Protein AF-A0A0N4VR38-F1 (afdb_monomer_lite)

InterPro domains:
  IPR004045 Glutathione S-transferase, N-terminal [PS50404] (32-88)
  IPR036249 Thioredoxin-like superfamily [SSF52833] (32-70)
  IPR050213 Glutathione S-transferase superfamily [PTHR11571] (32-76)

Secondary structure (DSSP, 8-state):
--------EEEEETTEEEEE-------PPPPPPEEEEEESSSTTHHHHHHHHHHHT--EEEEEE-TTTHHHHHHH--GGG-SS-----

Structure (mmCIF, N/CA/C/O backbone):
data_AF-A0A0N4VR38-F1
#
_entry.id   AF-A0A0N4VR38-F1
#
loop_
_atom_site.group_PDB
_atom_site.id
_atom_site.type_symbol
_atom_site.label_atom_id
_atom_site.label_alt_id
_atom_site.label_comp_id
_atom_site.label_asym_id
_atom_site.label_entity_id
_atom_site.label_seq_id
_atom_site.pdbx_PDB_ins_code
_atom_site.Cartn_x
_atom_site.Cartn_y
_atom_site.Cartn_z
_atom_site.occupancy
_atom_site.B_iso_or_equiv
_atom_site.auth_seq_id
_atom_site.auth_comp_id
_atom_site.auth_asym_id
_atom_site.auth_atom_id
_atom_site.pdbx_PDB_model_num
ATOM 1 N N . MET A 1 1 ? -20.726 -5.218 21.521 1.00 36.91 1 MET A N 1
ATOM 2 C CA . MET A 1 1 ? -22.185 -5.133 21.765 1.00 36.91 1 MET A CA 1
ATOM 3 C C . MET A 1 1 ? -22.636 -3.685 21.552 1.00 36.91 1 MET A C 1
ATOM 5 O O . MET A 1 1 ? -22.410 -2.846 22.409 1.00 36.91 1 MET A O 1
ATOM 9 N N . MET A 1 2 ? -23.151 -3.346 20.363 1.00 43.59 2 MET A N 1
ATOM 10 C CA . MET A 1 2 ? -23.494 -1.963 19.979 1.00 43.59 2 MET A CA 1
ATOM 11 C C . MET A 1 2 ? -24.943 -1.638 20.373 1.00 43.59 2 MET A C 1
ATOM 13 O O . MET A 1 2 ? -25.868 -2.300 19.901 1.00 43.59 2 MET A O 1
ATOM 17 N N . ARG A 1 3 ? -25.153 -0.606 21.202 1.00 46.19 3 ARG A N 1
ATOM 18 C CA . ARG A 1 3 ? -26.494 -0.094 21.538 1.00 46.19 3 ARG A CA 1
ATOM 19 C C . ARG A 1 3 ? -27.131 0.520 20.284 1.00 46.19 3 ARG A C 1
ATOM 21 O O . ARG A 1 3 ? -26.698 1.569 19.808 1.00 46.19 3 ARG A O 1
ATOM 28 N N . LYS A 1 4 ? -28.144 -0.147 19.72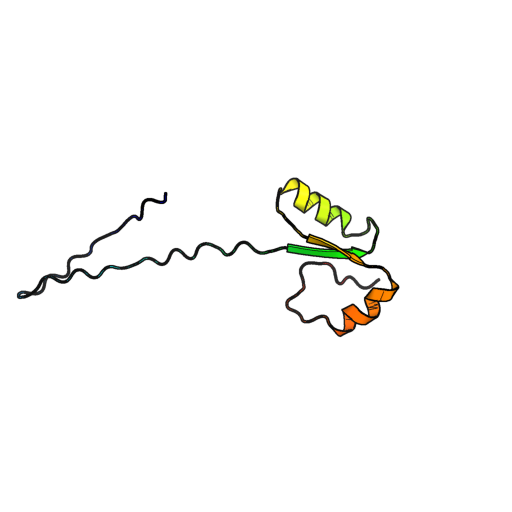2 1.00 50.25 4 LYS A N 1
ATOM 29 C CA . LYS A 1 4 ? -28.951 0.377 18.610 1.00 50.25 4 LYS A CA 1
ATOM 30 C C . LYS A 1 4 ? -29.864 1.474 19.167 1.00 50.25 4 LYS A C 1
ATOM 32 O O . LYS A 1 4 ? -30.749 1.186 19.961 1.00 50.25 4 LYS A O 1
ATOM 37 N N . ASN A 1 5 ? -29.611 2.727 18.792 1.00 47.91 5 ASN A N 1
ATOM 38 C CA . ASN A 1 5 ? -30.430 3.870 19.194 1.00 47.91 5 ASN A CA 1
ATOM 39 C C . ASN A 1 5 ? -31.668 3.929 18.277 1.00 47.91 5 ASN A C 1
ATOM 41 O O . ASN A 1 5 ? -31.561 4.351 17.125 1.00 47.91 5 ASN A O 1
ATOM 45 N N . ILE A 1 6 ? -32.791 3.385 18.754 1.00 58.22 6 ILE A N 1
ATOM 46 C CA . ILE A 1 6 ? -34.065 3.255 18.030 1.00 58.22 6 ILE A CA 1
ATOM 47 C C . ILE A 1 6 ? -34.924 4.480 18.362 1.00 58.22 6 ILE A C 1
ATOM 49 O O . ILE A 1 6 ? -35.207 4.725 19.531 1.00 58.22 6 ILE A O 1
ATOM 53 N N . GLN A 1 7 ? -35.350 5.238 17.349 1.00 59.78 7 GLN A N 1
ATOM 54 C CA . GLN A 1 7 ? -36.283 6.357 17.514 1.00 59.78 7 GLN A CA 1
ATOM 55 C C . GLN A 1 7 ? -37.657 5.967 16.954 1.00 59.78 7 GLN A C 1
ATOM 57 O O . GLN A 1 7 ? -37.756 5.508 15.818 1.00 59.78 7 GLN A O 1
ATOM 62 N N . PHE A 1 8 ? -38.710 6.133 17.761 1.00 53.28 8 PHE A N 1
ATOM 63 C CA . PHE A 1 8 ? -40.095 5.830 17.389 1.00 53.28 8 PHE A CA 1
ATOM 64 C C . PHE A 1 8 ? -40.826 7.117 17.000 1.00 53.28 8 PHE A C 1
ATOM 66 O O . PHE A 1 8 ? -40.885 8.055 17.792 1.00 53.28 8 PHE A O 1
ATOM 73 N N . ILE A 1 9 ? -41.417 7.149 15.804 1.00 56.94 9 ILE A N 1
ATOM 74 C CA . ILE A 1 9 ? -42.277 8.250 15.350 1.00 56.94 9 ILE A CA 1
ATOM 75 C C . ILE A 1 9 ? -43.717 7.727 15.308 1.00 56.94 9 ILE A C 1
ATOM 77 O O . ILE A 1 9 ? -44.002 6.716 14.668 1.00 56.94 9 ILE A O 1
ATOM 81 N N . SER A 1 10 ? -44.617 8.396 16.030 1.00 53.53 10 SER A N 1
ATOM 82 C CA . SER A 1 10 ? -46.039 8.047 16.121 1.00 53.53 10 SER A CA 1
ATOM 83 C C . SER A 1 10 ? -46.837 8.832 15.079 1.00 53.53 10 SER A C 1
ATOM 85 O O . SER A 1 10 ? -46.932 10.054 15.175 1.00 53.53 10 SER A O 1
ATOM 87 N N . LEU A 1 11 ? 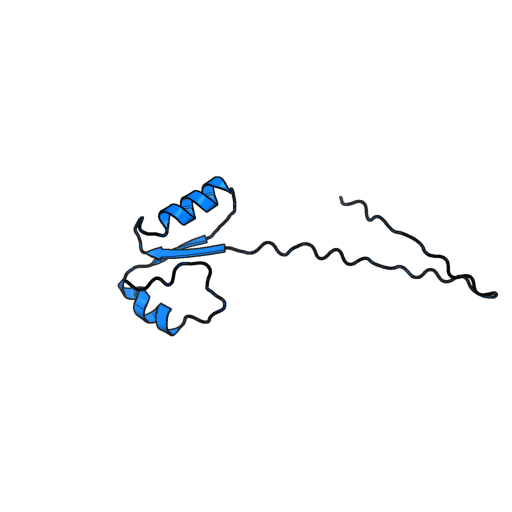-47.434 8.147 14.100 1.00 58.34 11 LEU A N 1
ATOM 88 C CA . LEU A 1 11 ? -48.385 8.743 13.156 1.00 58.34 11 LEU A CA 1
ATOM 89 C C . LEU A 1 11 ? -49.810 8.456 13.639 1.00 58.34 11 LEU A C 1
ATOM 91 O O . LEU A 1 11 ? -50.267 7.312 13.652 1.00 58.34 11 LEU A O 1
ATOM 95 N N . ASN A 1 12 ? -50.503 9.504 14.079 1.00 55.94 12 ASN A N 1
ATOM 96 C CA . ASN A 1 12 ? -51.839 9.399 14.654 1.00 55.94 12 ASN A CA 1
ATOM 97 C C . ASN A 1 12 ? -52.890 9.498 13.536 1.00 55.94 12 ASN A C 1
ATOM 99 O O . ASN A 1 12 ? -53.075 10.565 12.957 1.00 55.94 12 ASN A O 1
ATOM 103 N N . ASN A 1 13 ? -53.603 8.407 13.241 1.00 53.03 13 ASN A N 1
ATOM 104 C CA . ASN A 1 13 ? -54.819 8.466 12.429 1.00 53.03 13 ASN A CA 1
ATOM 105 C C . ASN A 1 13 ? -55.918 7.606 13.067 1.00 53.03 13 ASN A C 1
ATOM 107 O O . ASN A 1 13 ? -55.654 6.493 13.526 1.00 53.03 13 ASN A O 1
ATOM 111 N N . ARG A 1 14 ? -57.138 8.157 13.144 1.00 60.66 14 ARG A N 1
ATOM 112 C CA . ARG A 1 14 ? -58.168 7.934 14.189 1.00 60.66 14 ARG A CA 1
ATOM 113 C C . ARG A 1 14 ? -58.671 6.499 14.434 1.00 60.66 14 ARG A C 1
ATOM 115 O O . ARG A 1 14 ? -59.587 6.332 15.232 1.00 60.66 14 ARG A O 1
ATOM 122 N N . LYS A 1 15 ? -58.123 5.460 13.797 1.00 56.12 15 LYS A N 1
ATOM 123 C CA . LYS A 1 15 ? -58.572 4.072 14.005 1.00 56.12 15 LYS A CA 1
ATOM 124 C C . LYS A 1 15 ? -57.475 3.014 14.165 1.00 56.12 15 LYS A C 1
ATOM 126 O O . LYS A 1 15 ? -57.827 1.919 14.586 1.00 56.12 15 LYS A O 1
ATOM 131 N N . LYS A 1 16 ? -56.187 3.288 13.898 1.00 48.19 16 LYS A N 1
ATOM 132 C CA . LYS A 1 16 ? -55.088 2.309 14.091 1.00 48.19 16 LYS A CA 1
ATOM 133 C C . LYS A 1 16 ? -53.742 3.016 14.336 1.00 48.19 16 LYS A C 1
ATOM 135 O O . LYS A 1 16 ? -53.402 3.942 13.605 1.00 48.19 16 LYS A O 1
ATOM 140 N N . ARG A 1 17 ? -52.983 2.581 15.355 1.00 48.19 17 ARG A N 1
ATOM 141 C CA . ARG A 1 17 ? -51.600 3.026 15.626 1.00 48.19 17 ARG A CA 1
ATOM 142 C C . ARG A 1 17 ? -50.629 2.140 14.851 1.00 48.19 17 ARG A C 1
ATOM 144 O O . ARG A 1 17 ? -50.572 0.941 15.106 1.00 48.19 17 ARG A O 1
ATOM 151 N N . TYR A 1 18 ? -49.867 2.732 13.940 1.00 52.12 18 TYR A N 1
ATOM 152 C CA . TYR A 1 18 ? -48.798 2.045 13.219 1.00 52.12 18 TYR A CA 1
ATOM 153 C C . TYR A 1 18 ? -47.450 2.608 13.667 1.00 52.12 18 TYR A C 1
ATOM 155 O O . TYR A 1 18 ? -47.264 3.824 13.696 1.00 52.12 18 TYR A O 1
ATOM 163 N N . TYR A 1 19 ? -46.513 1.723 14.007 1.00 60.19 19 TYR A N 1
ATOM 164 C CA . TYR A 1 19 ? -45.122 2.085 14.263 1.00 60.19 19 TYR A CA 1
ATOM 165 C C . TYR A 1 19 ? -44.319 1.790 12.999 1.00 60.19 19 TYR A C 1
ATOM 167 O O . TYR A 1 19 ? -44.139 0.628 12.640 1.00 60.19 19 TYR A O 1
ATOM 175 N N . LEU A 1 20 ? -43.842 2.830 12.313 1.00 56.72 20 LEU A N 1
ATOM 176 C CA . LEU A 1 20 ? -42.874 2.649 11.237 1.00 56.72 20 LEU A CA 1
ATOM 177 C C . LEU A 1 20 ? -41.480 2.583 11.865 1.00 56.72 20 LEU A C 1
ATOM 179 O O . LEU A 1 20 ? -40.986 3.569 12.412 1.00 56.72 20 LEU A O 1
ATOM 183 N N . ILE A 1 21 ? -40.854 1.409 11.818 1.00 61.53 21 ILE A N 1
ATOM 184 C CA . ILE A 1 21 ? -39.474 1.238 12.272 1.00 61.53 21 ILE A CA 1
ATOM 185 C C . ILE A 1 21 ? -38.562 1.767 11.165 1.00 61.53 21 ILE A C 1
ATOM 187 O O . ILE A 1 21 ? -38.364 1.114 10.142 1.00 61.53 21 ILE A O 1
ATOM 191 N N . VAL A 1 22 ? -38.012 2.965 11.357 1.00 62.84 22 VAL A N 1
ATOM 192 C CA . VAL A 1 22 ? -37.028 3.541 10.435 1.00 62.84 22 VAL A CA 1
ATOM 193 C C . VAL A 1 22 ? -35.641 3.053 10.843 1.00 62.84 22 VAL A C 1
ATOM 195 O O . VAL A 1 22 ? -35.044 3.538 11.805 1.00 62.84 22 VAL A O 1
ATOM 198 N N . TYR A 1 23 ? -35.098 2.086 10.106 1.00 50.09 23 TYR A N 1
ATOM 199 C CA . TYR A 1 23 ? -33.691 1.725 10.238 1.00 50.09 23 TYR A CA 1
ATOM 200 C C . TYR A 1 23 ? -32.849 2.784 9.525 1.00 50.09 23 TYR A C 1
ATOM 202 O O . TYR A 1 23 ? -32.752 2.804 8.302 1.00 50.09 23 TYR A O 1
ATOM 210 N N . ARG A 1 24 ? -32.199 3.674 10.281 1.00 66.56 24 ARG A N 1
ATOM 211 C CA . ARG A 1 24 ? -31.105 4.481 9.729 1.00 66.56 24 ARG A CA 1
ATOM 212 C C . ARG A 1 24 ? -29.959 3.525 9.397 1.00 66.56 24 ARG A C 1
ATOM 214 O O . ARG A 1 24 ? -29.217 3.125 10.297 1.00 66.56 24 ARG A O 1
ATOM 221 N N . GLN A 1 25 ? -29.829 3.149 8.126 1.00 61.66 25 GLN A N 1
ATOM 222 C CA . GLN A 1 25 ? -28.721 2.337 7.626 1.00 61.66 25 GLN A CA 1
ATOM 223 C C . GLN A 1 25 ? -27.409 3.087 7.913 1.00 61.66 25 GLN A C 1
ATOM 225 O O . GLN A 1 25 ? -26.998 3.981 7.176 1.00 61.66 25 GLN A O 1
ATOM 230 N N . ARG A 1 26 ? -26.741 2.773 9.026 1.00 64.00 26 ARG A N 1
ATOM 231 C CA . ARG A 1 26 ? -25.340 3.152 9.202 1.00 64.00 26 ARG A CA 1
ATOM 232 C C . ARG A 1 26 ? -24.562 2.269 8.233 1.00 64.00 26 ARG A C 1
ATOM 234 O O . ARG A 1 26 ? -24.300 1.115 8.558 1.00 64.00 26 ARG A O 1
ATOM 241 N N . ARG A 1 27 ? -24.248 2.775 7.033 1.00 70.12 27 ARG A N 1
ATOM 242 C CA . ARG A 1 27 ? -23.185 2.174 6.221 1.00 70.12 27 ARG A CA 1
ATOM 243 C C . ARG A 1 27 ? -21.928 2.237 7.080 1.00 70.12 27 ARG A C 1
ATOM 245 O O . ARG A 1 27 ? -21.438 3.328 7.360 1.00 70.12 27 ARG A O 1
ATOM 252 N N . MET A 1 28 ? -21.475 1.088 7.571 1.00 64.81 28 MET A N 1
ATOM 253 C CA . MET A 1 28 ? -20.118 1.002 8.091 1.00 64.81 28 MET A CA 1
ATOM 254 C C . MET A 1 28 ? -19.202 1.256 6.892 1.00 64.81 28 MET A C 1
ATOM 256 O O . MET A 1 28 ? -19.457 0.669 5.835 1.00 64.81 28 MET A O 1
ATOM 260 N N . PRO A 1 29 ? -18.216 2.158 6.994 1.00 74.00 29 PRO A N 1
ATOM 261 C CA . PRO A 1 29 ? -17.251 2.313 5.922 1.00 74.00 29 PRO A CA 1
ATOM 262 C C . PRO A 1 29 ? -16.581 0.954 5.706 1.00 74.00 29 PRO A C 1
ATOM 264 O O . PRO A 1 29 ? -16.108 0.332 6.658 1.00 74.00 29 PRO A O 1
AT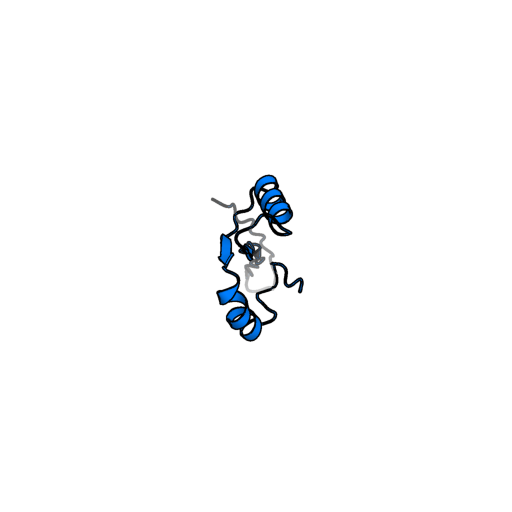OM 267 N N . VAL A 1 30 ? -16.610 0.467 4.466 1.00 78.56 30 VAL A N 1
ATOM 268 C CA . VAL A 1 30 ? -15.798 -0.684 4.072 1.00 78.56 30 VAL A CA 1
ATOM 269 C C . VAL A 1 30 ? -14.358 -0.217 4.211 1.00 78.56 30 VAL A C 1
ATOM 271 O O . VAL A 1 30 ? -13.997 0.805 3.627 1.00 78.56 30 VAL A O 1
ATOM 274 N N . LEU A 1 31 ? -13.566 -0.888 5.044 1.00 74.88 31 LEU A N 1
ATOM 275 C CA . LEU A 1 31 ? -12.154 -0.552 5.146 1.00 74.88 31 LEU A CA 1
ATOM 276 C C . LEU A 1 31 ? -11.493 -0.940 3.818 1.00 74.88 31 LEU A C 1
ATOM 278 O O . LEU A 1 31 ? -11.628 -2.097 3.412 1.00 74.88 31 LEU A O 1
ATOM 282 N N . PRO A 1 32 ? -10.845 0.004 3.115 1.00 78.94 32 PRO A N 1
ATOM 283 C CA . PRO A 1 32 ? -10.145 -0.313 1.883 1.00 78.94 32 PRO A CA 1
ATOM 284 C C . PRO A 1 32 ? -8.986 -1.262 2.194 1.00 78.94 32 PRO A C 1
ATOM 286 O O . PRO A 1 32 ? -8.260 -1.071 3.171 1.00 78.94 32 PRO A O 1
ATOM 289 N N . HIS A 1 33 ? -8.841 -2.293 1.366 1.00 82.31 33 HIS A N 1
ATOM 290 C CA . HIS A 1 33 ? -7.715 -3.217 1.418 1.00 82.31 33 HIS A CA 1
ATOM 291 C C . HIS A 1 33 ? -6.616 -2.700 0.493 1.00 82.31 33 HIS A C 1
ATOM 293 O O . HIS A 1 33 ? -6.858 -2.523 -0.701 1.00 82.31 33 HIS A O 1
ATOM 299 N N . TRP A 1 34 ? -5.430 -2.440 1.037 1.00 86.62 34 TRP A N 1
ATOM 300 C CA . TRP A 1 34 ? -4.323 -1.847 0.288 1.00 86.62 34 TRP A CA 1
ATOM 301 C C . TRP A 1 34 ? -3.334 -2.919 -0.164 1.00 86.62 34 TRP A C 1
ATOM 303 O O . TRP A 1 34 ? -2.938 -3.779 0.623 1.00 86.62 34 TRP A O 1
ATOM 313 N N . LYS A 1 35 ? -2.893 -2.833 -1.420 1.00 87.81 35 LYS A N 1
ATOM 314 C CA . LYS A 1 35 ? -1.842 -3.681 -1.991 1.00 87.81 35 LYS A CA 1
ATOM 315 C C . LYS A 1 35 ? -0.770 -2.786 -2.598 1.00 87.81 35 LYS A C 1
ATOM 317 O O . LYS A 1 35 ? -1.088 -1.920 -3.406 1.00 87.81 35 LYS A O 1
ATOM 322 N N . LEU A 1 36 ? 0.483 -2.986 -2.207 1.00 87.44 36 LEU A N 1
ATOM 323 C CA . LEU A 1 36 ? 1.643 -2.281 -2.736 1.00 87.44 36 LEU A CA 1
ATOM 324 C C . LEU A 1 36 ? 2.456 -3.245 -3.596 1.00 87.44 36 LEU A C 1
ATOM 326 O O . LEU A 1 36 ? 3.158 -4.100 -3.065 1.00 87.44 36 LEU A O 1
ATOM 330 N N . THR A 1 37 ? 2.387 -3.078 -4.914 1.00 87.88 37 THR A N 1
ATOM 331 C CA . THR A 1 37 ? 3.196 -3.855 -5.860 1.00 87.88 37 THR A CA 1
ATOM 332 C C . THR A 1 37 ? 4.411 -3.042 -6.292 1.00 87.88 37 THR A C 1
ATOM 334 O O . THR A 1 37 ? 4.264 -1.944 -6.828 1.00 87.88 37 THR A O 1
ATOM 337 N N . TYR A 1 38 ? 5.623 -3.545 -6.051 1.00 88.06 38 TYR A N 1
ATOM 338 C CA . TYR A 1 38 ? 6.852 -2.861 -6.466 1.00 88.06 38 TYR A CA 1
ATOM 339 C C . TYR A 1 38 ? 8.014 -3.826 -6.698 1.00 88.06 38 TYR A C 1
ATOM 341 O O . TYR A 1 38 ? 7.986 -4.980 -6.276 1.00 88.06 38 TYR A O 1
ATOM 349 N N . PHE A 1 39 ? 9.073 -3.340 -7.341 1.00 87.19 39 PHE A N 1
ATOM 350 C CA . PHE A 1 39 ? 10.301 -4.110 -7.508 1.00 87.19 39 PHE A CA 1
ATOM 351 C C . PHE A 1 39 ? 10.950 -4.466 -6.168 1.00 87.19 39 PHE A C 1
ATOM 353 O O . PHE A 1 39 ? 10.747 -3.786 -5.154 1.00 87.19 39 PHE A O 1
ATOM 360 N N . ASN A 1 40 ? 11.791 -5.501 -6.183 1.00 86.19 40 ASN A N 1
ATOM 361 C CA . ASN A 1 40 ? 12.627 -5.902 -5.052 1.00 86.19 40 ASN A CA 1
ATOM 362 C C . ASN A 1 40 ? 13.752 -4.877 -4.771 1.00 86.19 40 ASN A C 1
ATOM 364 O O . ASN A 1 40 ? 14.942 -5.123 -4.950 1.00 86.19 40 ASN A O 1
ATOM 368 N N . GLY A 1 41 ? 13.360 -3.670 -4.373 1.00 84.12 41 GLY A N 1
ATOM 369 C CA . GLY A 1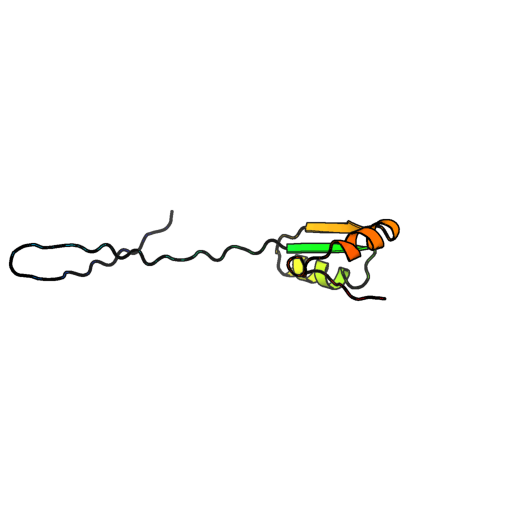 41 ? 14.233 -2.550 -4.063 1.00 84.12 41 GLY A CA 1
ATOM 370 C C . GLY A 1 41 ? 13.506 -1.498 -3.226 1.00 84.12 41 GLY A C 1
ATOM 371 O O . GLY A 1 41 ? 12.286 -1.537 -3.050 1.00 84.12 41 GLY A O 1
ATOM 372 N N . ARG A 1 42 ? 14.270 -0.541 -2.689 1.00 79.94 42 ARG A N 1
ATOM 373 C CA . ARG A 1 42 ? 13.724 0.554 -1.868 1.00 79.94 42 ARG A CA 1
ATOM 374 C C . ARG A 1 42 ? 12.952 1.558 -2.733 1.00 79.94 42 ARG A C 1
ATOM 376 O O . ARG A 1 42 ? 11.750 1.712 -2.558 1.00 79.94 42 ARG A O 1
ATOM 383 N N . GLY A 1 43 ? 13.605 2.147 -3.739 1.00 85.19 43 GLY A N 1
ATOM 384 C CA . GLY A 1 43 ? 12.966 2.989 -4.764 1.00 85.19 43 GLY A CA 1
ATOM 385 C C . GLY A 1 43 ? 11.914 3.970 -4.222 1.00 85.19 43 GLY A C 1
ATOM 386 O O . GLY A 1 43 ? 12.083 4.539 -3.148 1.00 85.19 43 GLY A O 1
ATOM 387 N N . ARG A 1 44 ? 10.818 4.161 -4.966 1.00 83.50 44 ARG A N 1
ATOM 388 C CA . ARG A 1 44 ? 9.680 5.003 -4.548 1.00 83.50 44 ARG A CA 1
ATOM 389 C C . ARG A 1 44 ? 8.725 4.297 -3.579 1.00 83.50 44 ARG A C 1
ATOM 391 O O . ARG A 1 44 ? 7.972 4.970 -2.882 1.00 83.50 44 ARG A O 1
ATOM 398 N N . ALA A 1 45 ? 8.762 2.966 -3.512 1.00 87.81 45 ALA A N 1
ATOM 399 C CA . ALA A 1 45 ? 7.908 2.200 -2.609 1.00 87.81 45 ALA A CA 1
ATOM 400 C C . ALA A 1 45 ? 8.299 2.350 -1.139 1.00 87.81 45 ALA A C 1
ATOM 402 O O . ALA A 1 45 ? 7.429 2.262 -0.281 1.00 87.81 45 ALA A O 1
ATOM 403 N N . GLU A 1 46 ? 9.568 2.623 -0.830 1.00 90.31 46 GLU A N 1
ATOM 404 C CA . GLU A 1 46 ? 10.026 2.724 0.558 1.00 90.31 46 GLU A CA 1
ATOM 405 C C . GLU A 1 46 ? 9.287 3.807 1.347 1.00 90.31 46 GLU A C 1
ATOM 407 O O . GLU A 1 46 ? 8.824 3.563 2.459 1.00 90.31 46 GLU A O 1
ATOM 412 N N . THR A 1 47 ? 9.083 4.980 0.745 1.00 90.38 47 THR A N 1
ATOM 413 C CA . THR A 1 47 ? 8.314 6.066 1.365 1.00 90.38 47 THR A CA 1
ATOM 414 C C . THR A 1 47 ? 6.877 5.636 1.668 1.00 90.38 47 THR A C 1
ATOM 416 O O . THR A 1 47 ? 6.329 5.988 2.710 1.00 90.38 47 THR A O 1
ATOM 419 N N . ILE A 1 48 ? 6.275 4.837 0.785 1.00 90.81 48 ILE A N 1
ATOM 420 C CA . ILE A 1 48 ? 4.912 4.324 0.952 1.00 90.81 48 ILE A CA 1
ATOM 421 C C . ILE A 1 48 ? 4.867 3.282 2.082 1.00 90.81 48 ILE A C 1
ATOM 423 O O . ILE A 1 48 ? 3.984 3.346 2.936 1.00 90.81 48 ILE A O 1
ATOM 427 N N . ARG A 1 49 ? 5.850 2.374 2.158 1.00 90.94 49 ARG A N 1
ATOM 428 C CA . ARG A 1 49 ? 5.970 1.393 3.255 1.00 90.94 49 ARG A CA 1
ATOM 429 C C . ARG A 1 49 ? 6.106 2.073 4.616 1.00 90.94 49 ARG A C 1
ATOM 431 O O . ARG A 1 49 ? 5.446 1.666 5.570 1.00 90.94 49 ARG A O 1
ATOM 438 N N . LEU A 1 50 ? 6.925 3.125 4.698 1.00 93.44 50 LEU A N 1
ATOM 439 C CA . LEU A 1 50 ? 7.084 3.922 5.917 1.00 93.44 50 LEU A CA 1
ATOM 440 C C . LEU A 1 50 ? 5.778 4.612 6.315 1.00 93.44 50 LEU A C 1
ATOM 442 O O . LEU A 1 50 ? 5.437 4.632 7.496 1.00 93.44 50 LEU A O 1
ATOM 446 N N . LEU A 1 51 ? 5.020 5.132 5.346 1.00 92.31 51 LEU A N 1
ATOM 447 C CA . LEU A 1 51 ? 3.721 5.747 5.609 1.00 92.31 51 LEU A CA 1
ATOM 448 C C . LEU A 1 51 ? 2.717 4.733 6.171 1.00 92.31 51 LEU A C 1
ATOM 450 O O . LEU A 1 51 ? 2.038 5.031 7.153 1.00 92.31 51 LEU A O 1
ATOM 454 N N . PHE A 1 52 ? 2.656 3.527 5.600 1.00 91.56 52 PHE A N 1
ATOM 455 C CA . PHE A 1 52 ? 1.800 2.463 6.122 1.00 91.56 52 PHE A CA 1
ATOM 456 C C . PHE A 1 52 ? 2.218 2.011 7.525 1.00 91.56 52 PHE A C 1
ATOM 458 O O . PHE A 1 52 ? 1.356 1.845 8.391 1.00 91.56 52 PHE A O 1
ATOM 465 N N . ALA A 1 53 ? 3.524 1.875 7.773 1.00 92.31 53 ALA A N 1
ATOM 466 C CA . ALA A 1 53 ? 4.054 1.544 9.094 1.00 92.31 53 ALA A CA 1
ATOM 467 C C . ALA A 1 53 ? 3.700 2.622 10.133 1.00 92.31 53 ALA A C 1
ATOM 469 O O . ALA A 1 53 ? 3.230 2.294 11.221 1.00 92.31 53 ALA A O 1
ATOM 470 N N . GLN A 1 54 ? 3.849 3.901 9.777 1.00 95.81 54 GLN A N 1
ATOM 471 C CA . GLN A 1 54 ? 3.503 5.033 10.640 1.00 95.81 54 GLN A CA 1
ATOM 472 C C . GLN A 1 54 ? 1.997 5.116 10.922 1.00 95.81 54 GLN A C 1
ATOM 474 O O . GLN A 1 54 ? 1.592 5.453 12.033 1.00 95.81 54 GLN A O 1
ATOM 479 N N . ALA A 1 55 ? 1.161 4.820 9.925 1.00 92.06 55 ALA A N 1
ATOM 480 C CA . ALA A 1 55 ? -0.292 4.837 10.061 1.00 92.06 55 ALA A CA 1
ATOM 481 C C . ALA A 1 55 ? -0.856 3.581 10.756 1.00 92.06 55 ALA A C 1
ATOM 483 O O . ALA A 1 55 ? -2.053 3.541 11.039 1.00 92.06 55 ALA A O 1
ATOM 484 N N . ALA A 1 56 ? -0.020 2.564 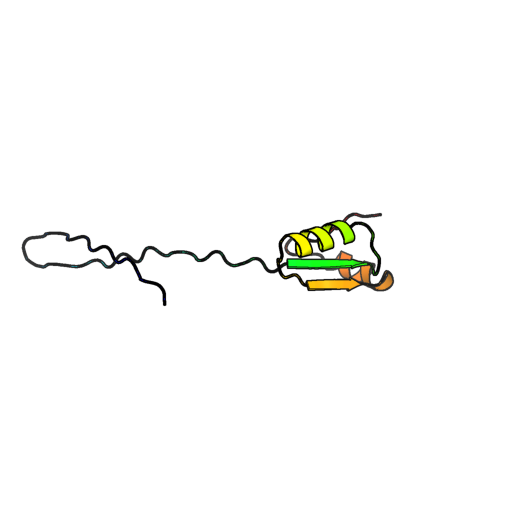11.014 1.00 90.81 56 ALA A N 1
ATOM 485 C CA . ALA A 1 56 ? -0.424 1.246 11.509 1.00 90.81 56 ALA A CA 1
ATOM 486 C C . ALA A 1 56 ? -1.562 0.612 10.679 1.00 90.81 56 ALA A C 1
ATOM 488 O O . ALA A 1 56 ? -2.429 -0.089 11.207 1.00 90.81 56 ALA A O 1
ATOM 489 N N . VAL A 1 57 ? -1.569 0.879 9.369 1.00 88.25 57 VAL A N 1
ATOM 490 C CA . VAL A 1 57 ? -2.568 0.353 8.433 1.00 88.25 57 VAL A CA 1
ATOM 491 C C . VAL A 1 57 ? -2.021 -0.931 7.806 1.00 88.25 57 VAL A C 1
ATOM 493 O O . VAL A 1 57 ? -0.925 -0.900 7.243 1.00 88.25 57 VAL A O 1
ATOM 496 N N . PRO A 1 58 ? -2.752 -2.059 7.876 1.00 88.81 58 PRO A N 1
ATOM 497 C CA . PRO A 1 58 ? -2.340 -3.285 7.208 1.00 88.81 58 PRO A CA 1
ATOM 498 C C . PRO A 1 58 ? -2.421 -3.121 5.686 1.00 88.81 58 PRO A C 1
ATOM 500 O O . PRO A 1 58 ? -3.383 -2.557 5.160 1.00 88.81 58 PRO A O 1
ATOM 503 N N . TYR A 1 59 ? -1.411 -3.630 4.990 1.00 90.69 59 TYR A N 1
ATOM 504 C CA . TYR A 1 59 ? -1.325 -3.650 3.532 1.00 90.69 59 TYR A CA 1
ATOM 505 C C . TYR A 1 59 ? -0.524 -4.877 3.078 1.00 90.69 59 TYR A C 1
ATOM 507 O O . TYR A 1 59 ? 0.303 -5.389 3.838 1.00 90.69 59 TYR A O 1
ATOM 515 N N . ASP A 1 60 ? -0.741 -5.319 1.841 1.00 90.38 60 ASP A N 1
ATOM 516 C CA . ASP A 1 60 ? 0.030 -6.409 1.232 1.00 90.38 60 ASP A CA 1
ATOM 517 C C . ASP A 1 60 ? 1.247 -5.842 0.467 1.00 90.38 60 ASP A C 1
ATOM 519 O O . ASP A 1 60 ? 1.062 -5.062 -0.465 1.00 90.38 60 ASP A O 1
ATOM 523 N N . ASP A 1 61 ? 2.485 -6.224 0.818 1.00 90.06 61 ASP A N 1
ATOM 524 C CA . ASP A 1 61 ? 3.722 -5.868 0.077 1.00 90.06 61 ASP A CA 1
ATOM 525 C C . ASP A 1 61 ? 4.038 -6.961 -0.959 1.00 90.06 61 ASP A C 1
ATOM 527 O O . ASP A 1 61 ? 4.602 -8.007 -0.629 1.00 90.06 61 ASP A O 1
ATOM 531 N N . ILE A 1 62 ? 3.659 -6.730 -2.218 1.00 89.88 62 ILE A N 1
ATOM 532 C CA . ILE A 1 62 ? 3.877 -7.648 -3.342 1.00 89.88 62 ILE A CA 1
ATOM 533 C C . ILE A 1 62 ? 5.158 -7.231 -4.068 1.00 89.88 62 ILE A C 1
ATOM 535 O O . ILE A 1 62 ? 5.231 -6.173 -4.695 1.00 89.88 62 ILE A O 1
ATOM 539 N N . ARG A 1 63 ? 6.186 -8.078 -3.999 1.00 89.75 63 ARG A N 1
ATOM 540 C CA . ARG A 1 63 ? 7.477 -7.820 -4.648 1.00 89.75 63 ARG A CA 1
ATOM 541 C C . ARG A 1 63 ? 7.569 -8.560 -5.968 1.00 89.75 63 ARG A C 1
ATOM 543 O O . ARG A 1 63 ? 7.359 -9.769 -6.000 1.00 89.75 63 ARG A O 1
ATOM 550 N N . ILE A 1 64 ? 7.904 -7.829 -7.024 1.00 87.81 64 ILE A N 1
ATOM 551 C CA . ILE A 1 64 ? 8.017 -8.369 -8.380 1.00 87.81 64 ILE A CA 1
ATOM 552 C C . ILE A 1 64 ? 9.442 -8.236 -8.910 1.00 87.81 64 ILE A C 1
ATOM 554 O O . ILE A 1 64 ? 10.166 -7.290 -8.578 1.00 87.81 64 ILE A O 1
ATOM 558 N N . GLU A 1 65 ? 9.835 -9.183 -9.754 1.00 87.81 65 GLU A N 1
ATOM 559 C CA . GLU A 1 65 ? 11.079 -9.106 -10.519 1.00 87.81 65 GLU A CA 1
ATOM 560 C C . GLU A 1 65 ? 10.852 -8.379 -11.854 1.00 87.81 65 GLU A C 1
ATOM 562 O O . GLU A 1 65 ? 9.720 -8.245 -12.336 1.00 87.81 65 GLU A O 1
ATOM 567 N N . ARG A 1 66 ? 11.928 -7.871 -12.468 1.00 82.88 66 ARG A N 1
ATOM 568 C CA . ARG A 1 66 ? 11.826 -7.051 -13.693 1.00 82.88 66 ARG A CA 1
ATOM 569 C C . ARG A 1 66 ? 11.259 -7.820 -14.883 1.00 82.88 66 ARG A C 1
ATOM 571 O O . ARG A 1 66 ? 10.636 -7.218 -15.750 1.00 82.88 66 ARG A O 1
ATOM 578 N N . GLU A 1 67 ? 11.432 -9.130 -14.906 1.00 85.12 67 GLU A N 1
ATOM 579 C CA . GLU A 1 67 ? 10.963 -10.031 -15.956 1.00 85.12 67 GLU A CA 1
ATOM 580 C C . GLU A 1 67 ? 9.441 -10.234 -15.910 1.00 85.12 67 GLU A C 1
ATOM 582 O O . GLU A 1 67 ? 8.833 -10.540 -16.931 1.00 85.12 67 GLU A O 1
ATOM 587 N N . GLN A 1 68 ? 8.814 -10.037 -14.745 1.00 81.25 68 GLN A N 1
ATOM 588 C CA . GLN A 1 68 ? 7.365 -10.186 -14.550 1.00 81.25 68 GLN A CA 1
ATOM 589 C C . GLN A 1 68 ? 6.590 -8.916 -14.932 1.00 81.25 68 GLN A C 1
ATOM 591 O O . GLN A 1 68 ? 5.389 -8.964 -15.195 1.00 81.25 68 GLN A O 1
ATOM 596 N N . TRP A 1 69 ? 7.283 -7.778 -14.993 1.00 79.56 69 TRP A N 1
ATOM 597 C CA . TRP A 1 69 ? 6.698 -6.471 -15.273 1.00 79.56 69 TRP A CA 1
ATOM 598 C C . TRP A 1 69 ? 5.987 -6.346 -16.634 1.00 79.56 69 TRP A C 1
ATOM 600 O O . TRP A 1 69 ? 4.880 -5.806 -16.654 1.00 79.56 69 TRP A O 1
ATOM 610 N N . PRO A 1 70 ? 6.548 -6.829 -17.764 1.00 80.31 70 PRO A N 1
ATOM 611 C CA . PRO A 1 70 ? 5.908 -6.676 -19.069 1.00 80.31 70 PRO A CA 1
ATOM 612 C C . PRO A 1 70 ? 4.531 -7.342 -19.126 1.00 80.31 70 PRO A C 1
ATOM 614 O O . PRO A 1 70 ? 3.594 -6.741 -19.632 1.00 80.31 70 PRO A O 1
ATOM 617 N N . ALA A 1 71 ? 4.395 -8.535 -18.535 1.00 79.25 71 ALA A N 1
ATOM 618 C CA . ALA A 1 71 ? 3.129 -9.263 -18.488 1.00 79.25 71 ALA A CA 1
ATOM 619 C C . ALA A 1 71 ? 2.074 -8.544 -17.630 1.00 79.25 71 ALA A C 1
ATOM 621 O O . ALA A 1 71 ? 0.913 -8.469 -18.008 1.00 79.25 71 ALA A O 1
ATOM 622 N N . MET A 1 72 ? 2.482 -7.958 -16.499 1.00 74.00 72 MET A N 1
ATOM 623 C CA . MET A 1 72 ? 1.562 -7.233 -15.614 1.00 74.00 72 MET A CA 1
ATOM 624 C C . MET A 1 72 ? 1.062 -5.926 -16.220 1.00 74.00 72 MET A C 1
ATOM 626 O O . MET A 1 72 ? -0.079 -5.542 -15.983 1.00 74.00 72 MET A O 1
ATOM 630 N N . LYS A 1 73 ? 1.904 -5.231 -16.988 1.00 69.69 73 LYS A N 1
ATOM 631 C CA . LYS A 1 73 ? 1.549 -3.952 -17.608 1.00 69.69 73 LYS A CA 1
ATOM 632 C C . LYS A 1 73 ? 0.370 -4.096 -18.575 1.00 69.69 73 LYS A C 1
ATOM 634 O O . LYS A 1 73 ? -0.485 -3.215 -18.608 1.00 69.69 73 LYS A O 1
ATOM 639 N N . ASP A 1 74 ? 0.336 -5.187 -19.331 1.00 70.00 74 ASP A N 1
ATOM 640 C CA . ASP A 1 74 ? -0.712 -5.437 -20.323 1.00 70.00 74 ASP A CA 1
ATOM 641 C C . ASP A 1 74 ? -2.049 -5.841 -19.665 1.00 70.00 74 ASP A C 1
ATOM 643 O O . ASP A 1 74 ? -3.114 -5.570 -20.219 1.00 70.00 74 ASP A O 1
ATOM 647 N N . ASP A 1 75 ? -2.000 -6.390 -18.445 1.00 65.50 75 ASP A N 1
ATOM 648 C CA . ASP A 1 75 ? -3.168 -6.810 -17.654 1.00 65.50 75 ASP A CA 1
ATOM 649 C C . ASP A 1 75 ? -3.737 -5.708 -16.729 1.00 65.50 75 ASP A C 1
ATOM 651 O O . ASP A 1 75 ? -4.770 -5.908 -16.083 1.00 65.50 75 ASP A O 1
ATOM 655 N N . CYS A 1 76 ? -3.102 -4.531 -16.658 1.00 52.34 76 CYS A N 1
ATOM 656 C CA . CYS A 1 76 ? -3.501 -3.439 -15.763 1.00 52.34 76 CYS A CA 1
ATOM 657 C C . CYS A 1 76 ? -4.861 -2.833 -16.161 1.00 52.34 76 CYS A C 1
ATOM 659 O O . CYS A 1 76 ? -4.945 -1.980 -17.048 1.00 52.34 76 CYS A O 1
ATOM 661 N N . ARG A 1 77 ? -5.933 -3.220 -15.458 1.00 59.12 77 ARG A N 1
ATOM 662 C CA . ARG A 1 77 ? -7.206 -2.480 -15.454 1.00 59.12 77 ARG A CA 1
ATOM 663 C C . ARG A 1 77 ? -7.122 -1.333 -14.445 1.00 59.12 77 ARG A C 1
ATOM 665 O O . ARG A 1 77 ? -6.441 -1.424 -13.428 1.00 59.12 77 ARG A O 1
ATOM 672 N N . GLU A 1 78 ? -7.841 -0.252 -14.727 1.00 54.25 78 GLU A N 1
ATOM 673 C CA . GLU A 1 78 ? -7.790 1.022 -13.992 1.00 54.25 78 GLU A CA 1
ATOM 674 C C . GLU A 1 78 ? -8.239 0.934 -12.520 1.00 54.25 78 GLU A C 1
ATOM 676 O O . GLU A 1 78 ? -8.075 1.884 -11.765 1.00 54.25 78 GLU A O 1
ATOM 681 N N . ASP A 1 79 ? -8.738 -0.219 -12.078 1.00 54.44 79 ASP A N 1
ATOM 682 C CA . ASP A 1 79 ? -9.279 -0.435 -10.735 1.00 54.44 79 ASP A CA 1
ATOM 683 C C . ASP A 1 79 ? -8.211 -0.886 -9.708 1.00 54.44 79 ASP A C 1
ATOM 685 O O . ASP A 1 79 ? -8.463 -0.847 -8.503 1.00 54.44 79 ASP A O 1
ATOM 689 N N . ASP A 1 80 ? -7.005 -1.271 -10.155 1.00 54.34 80 ASP A N 1
ATOM 690 C CA . ASP A 1 80 ? -5.898 -1.756 -9.301 1.00 54.34 80 ASP A CA 1
ATOM 691 C C . ASP A 1 80 ? -4.911 -0.645 -8.869 1.00 54.34 80 ASP A C 1
ATOM 693 O O . ASP A 1 80 ? -3.902 -0.893 -8.199 1.00 54.34 80 ASP A O 1
ATOM 697 N N . VAL A 1 81 ? -5.178 0.611 -9.242 1.00 49.09 81 VAL A N 1
ATOM 698 C CA . VAL A 1 81 ? -4.262 1.749 -9.057 1.00 49.09 81 VAL A CA 1
ATOM 699 C C . VAL A 1 81 ? -4.264 2.311 -7.634 1.00 49.09 81 VAL A C 1
ATOM 701 O O . VAL A 1 81 ? -4.722 3.419 -7.362 1.00 49.09 81 VAL A O 1
ATOM 704 N N . VAL A 1 82 ? -3.617 1.596 -6.718 1.00 45.78 82 VAL A N 1
ATOM 705 C CA . VAL A 1 82 ? -2.978 2.236 -5.557 1.00 45.78 82 VAL A CA 1
ATOM 706 C C . VAL A 1 82 ? -1.542 1.735 -5.411 1.00 45.78 82 VAL A C 1
ATOM 708 O O . VAL A 1 82 ? -1.149 1.176 -4.395 1.00 45.78 82 VAL A O 1
ATOM 711 N N . GLY A 1 83 ? -0.727 1.924 -6.449 1.00 45.44 83 GLY A N 1
ATOM 712 C CA . GLY A 1 83 ? 0.668 1.494 -6.396 1.00 45.44 83 GLY A CA 1
ATOM 713 C C . GLY A 1 83 ? 1.458 1.761 -7.668 1.00 45.44 83 GLY A C 1
ATOM 714 O O . GLY A 1 83 ? 1.781 0.838 -8.393 1.00 45.44 83 GLY A O 1
ATOM 715 N N . VAL A 1 84 ? 1.790 3.033 -7.908 1.00 47.56 84 VAL A N 1
ATOM 716 C CA . VAL A 1 84 ? 2.964 3.476 -8.687 1.00 47.56 84 VAL A CA 1
ATOM 717 C C . VAL A 1 84 ? 3.157 2.784 -10.048 1.00 47.56 84 VAL A C 1
ATOM 719 O O . VAL A 1 84 ? 4.129 2.068 -10.271 1.00 47.56 84 VAL A O 1
ATOM 722 N N . LEU A 1 85 ? 2.324 3.135 -11.028 1.00 42.94 85 LEU A N 1
ATOM 723 C CA . LEU A 1 85 ? 2.769 3.140 -12.423 1.00 42.94 85 LEU A CA 1
ATOM 724 C C . LEU A 1 85 ? 3.527 4.452 -12.670 1.00 42.94 85 LEU A C 1
ATOM 726 O O . LEU A 1 85 ? 3.003 5.389 -13.261 1.00 42.94 85 LEU A O 1
ATOM 730 N N . MET A 1 86 ? 4.758 4.556 -12.169 1.00 43.22 86 MET A N 1
ATOM 731 C CA . MET A 1 86 ? 5.698 5.521 -12.733 1.00 43.22 86 MET A CA 1
ATOM 732 C C . MET A 1 86 ? 6.665 4.741 -13.605 1.00 43.22 86 MET A C 1
ATOM 734 O O . MET A 1 86 ? 7.610 4.125 -13.114 1.00 43.22 86 MET A O 1
ATOM 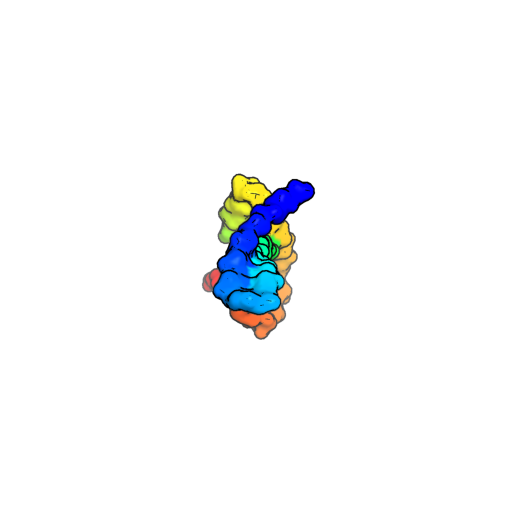738 N N . THR A 1 87 ? 6.360 4.771 -14.901 1.00 38.88 87 THR A N 1
ATOM 739 C CA . THR A 1 87 ? 7.309 4.559 -15.992 1.00 38.88 87 THR A CA 1
ATOM 740 C C . THR A 1 87 ? 8.671 5.147 -15.624 1.00 38.88 87 THR A C 1
ATOM 742 O O . THR A 1 87 ? 8.740 6.252 -15.076 1.00 38.88 87 THR A O 1
ATOM 745 N N . ALA A 1 88 ? 9.718 4.358 -15.877 1.00 34.16 88 ALA A N 1
ATOM 746 C CA . ALA A 1 88 ? 11.107 4.802 -15.835 1.00 34.16 88 ALA A CA 1
ATOM 747 C C . ALA A 1 88 ? 11.305 6.114 -16.607 1.00 34.16 88 ALA A C 1
ATOM 749 O O . ALA A 1 88 ? 10.588 6.310 -17.617 1.00 34.16 88 ALA A O 1
#

Radius of gyration: 24.54 Å; chains: 1; bounding box: 73×20×42 Å

Foldseek 3Di:
DDDDPWDWDWDDDPPDTDTDGDPPPPPDPDPDAAEEEDEPDCPPCVVVVVVCVVVVPDYHDHHDHPVCVVVVVVVDDPPNPPYDPPDD

Sequence (88 aa):
MMRKNIQFISLNNRKKRYYLIVYRQRRMPVLPHWKLTYFNGRGRAETIRLLFAQAAVPYDDIRIEREQWPAMKDDCREDDVVGVLMTA

pLDDT: mean 70.24, std 17.6, range [34.16, 95.81]

Organism: Enterobius vermicularis (NCBI:txid51028)